Protein AF-A0A1A8J587-F1 (afdb_monomer_lite)

Sequence (90 aa):
YDPVTMSPNPDAAEEELPFSEGQIIKVYGDKDADGFYRGESGGRLGFVPCNMVSEIQVEDEETQQQLLQQGFLSTTASMDKIDPTQTVSG

Organism: No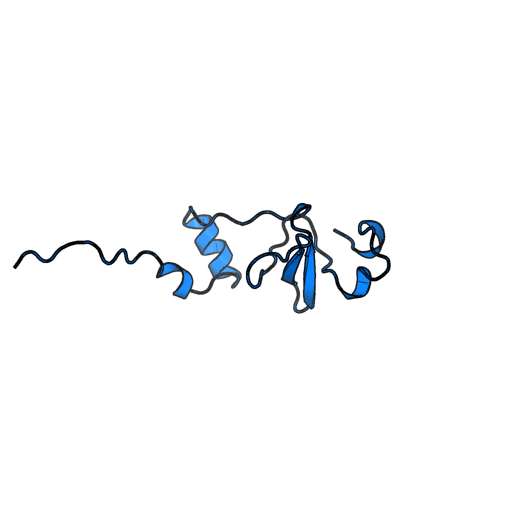thobranchius kuhntae (NCBI:txid321403)

Radius of gyration: 17.5 Å; chains: 1; bounding box: 45×39×43 Å

Structure (mmCIF, N/CA/C/O backbone):
data_AF-A0A1A8J587-F1
#
_entry.id   AF-A0A1A8J587-F1
#
loop_
_atom_site.group_PDB
_atom_site.id
_atom_site.type_symbol
_atom_site.label_atom_id
_atom_site.label_alt_id
_atom_site.label_comp_id
_atom_site.label_asym_id
_atom_site.label_entity_id
_atom_site.label_seq_id
_atom_site.pdbx_PDB_ins_code
_atom_site.Cartn_x
_atom_site.Cartn_y
_atom_site.Cartn_z
_atom_site.occupancy
_atom_site.B_iso_or_equiv
_atom_site.auth_seq_id
_atom_site.auth_comp_id
_atom_site.auth_asym_id
_atom_site.auth_atom_id
_atom_site.pdbx_PDB_model_num
ATOM 1 N N . TYR A 1 1 ? 6.276 4.737 -0.515 1.00 93.31 1 TYR A N 1
ATOM 2 C CA . TYR A 1 1 ? 6.775 3.716 -1.439 1.00 93.31 1 TYR A CA 1
ATOM 3 C C . TYR A 1 1 ? 6.544 4.173 -2.865 1.00 93.31 1 TYR A C 1
ATOM 5 O O . TYR A 1 1 ? 5.398 4.340 -3.277 1.00 93.31 1 TYR A O 1
ATOM 13 N N . ASP A 1 2 ? 7.634 4.427 -3.582 1.00 95.25 2 ASP A N 1
ATOM 14 C CA . ASP A 1 2 ? 7.621 4.714 -5.015 1.00 95.25 2 ASP A CA 1
ATOM 15 C C . ASP A 1 2 ? 8.245 3.521 -5.762 1.00 95.25 2 ASP A C 1
ATOM 17 O O . ASP A 1 2 ? 9.461 3.333 -5.666 1.00 95.25 2 ASP A O 1
ATOM 21 N N . PRO A 1 3 ? 7.453 2.711 -6.491 1.00 94.62 3 PRO A N 1
ATOM 22 C CA . PRO A 1 3 ? 7.957 1.525 -7.180 1.00 94.62 3 PRO A CA 1
ATOM 23 C C . PRO A 1 3 ? 9.075 1.823 -8.184 1.00 94.62 3 PRO A C 1
ATOM 25 O O . PRO A 1 3 ? 9.954 0.991 -8.371 1.00 94.62 3 PRO A O 1
ATOM 28 N N . VAL A 1 4 ? 9.088 3.015 -8.795 1.00 93.69 4 VAL A N 1
ATOM 29 C CA . VAL A 1 4 ? 10.078 3.381 -9.825 1.00 93.69 4 VAL A CA 1
ATOM 30 C C . VAL A 1 4 ? 11.479 3.523 -9.234 1.00 93.69 4 VAL A C 1
ATOM 32 O O . VAL A 1 4 ? 12.469 3.195 -9.883 1.00 93.69 4 VAL A O 1
ATOM 35 N N . THR A 1 5 ? 11.573 4.057 -8.017 1.00 94.25 5 THR A N 1
ATOM 36 C CA . THR A 1 5 ? 12.856 4.419 -7.398 1.00 94.25 5 THR A CA 1
ATOM 37 C C . THR A 1 5 ? 13.256 3.497 -6.254 1.00 94.25 5 THR A C 1
ATOM 39 O O . THR A 1 5 ? 14.436 3.438 -5.909 1.00 94.25 5 THR A O 1
ATOM 42 N N . MET A 1 6 ? 12.296 2.784 -5.659 1.00 93.75 6 MET A N 1
ATOM 43 C CA . MET A 1 6 ? 12.515 1.946 -4.479 1.00 93.75 6 MET A CA 1
ATOM 44 C C . MET A 1 6 ? 12.453 0.444 -4.774 1.00 93.75 6 MET A C 1
ATOM 46 O O . MET A 1 6 ? 12.994 -0.324 -3.976 1.00 93.75 6 MET A O 1
ATOM 50 N N . SER A 1 7 ? 11.818 0.012 -5.873 1.00 91.94 7 SER A N 1
ATOM 51 C CA . SER A 1 7 ? 11.777 -1.409 -6.236 1.00 91.94 7 SER A CA 1
ATOM 52 C C . SER A 1 7 ? 13.059 -1.825 -6.969 1.00 91.94 7 SER A C 1
ATOM 54 O O . SER A 1 7 ? 13.559 -1.077 -7.812 1.00 91.94 7 SER A O 1
ATOM 56 N N . PRO A 1 8 ? 13.610 -3.021 -6.692 1.00 88.44 8 PRO A N 1
ATOM 57 C CA . PRO A 1 8 ? 14.685 -3.593 -7.498 1.00 88.44 8 PRO A CA 1
ATOM 58 C C . PRO A 1 8 ? 14.193 -4.145 -8.849 1.00 88.44 8 PRO A C 1
ATOM 60 O O . PRO A 1 8 ? 15.025 -4.449 -9.705 1.00 88.44 8 PRO A O 1
ATOM 63 N N . ASN A 1 9 ? 12.877 -4.318 -9.037 1.00 87.19 9 ASN A N 1
ATOM 64 C CA . ASN A 1 9 ? 12.298 -4.861 -10.264 1.00 87.19 9 ASN A CA 1
ATOM 65 C C . ASN A 1 9 ? 12.055 -3.735 -11.298 1.00 87.19 9 ASN A C 1
ATOM 67 O O . ASN A 1 9 ? 11.333 -2.787 -10.985 1.00 87.19 9 ASN A O 1
ATOM 71 N N . PRO A 1 10 ? 12.614 -3.808 -12.524 1.00 87.19 10 PRO A N 1
ATOM 72 C CA . PRO A 1 10 ? 12.435 -2.770 -13.546 1.00 87.19 10 PRO A CA 1
ATOM 73 C C . PRO A 1 10 ? 10.978 -2.563 -13.992 1.00 87.19 10 PRO A C 1
ATOM 75 O O . PRO A 1 10 ? 10.623 -1.448 -14.370 1.00 87.19 10 PRO A O 1
ATOM 78 N N . ASP A 1 11 ? 10.134 -3.595 -13.912 1.00 90.25 11 ASP A N 1
ATOM 79 C CA . ASP A 1 11 ? 8.723 -3.538 -14.329 1.00 90.25 11 ASP A CA 1
ATOM 80 C C . ASP A 1 11 ? 7.766 -3.150 -13.176 1.00 90.25 11 ASP A C 1
ATOM 82 O O . ASP A 1 11 ? 6.547 -3.057 -13.343 1.00 90.25 11 ASP A O 1
ATOM 86 N N . ALA A 1 12 ? 8.310 -2.847 -11.990 1.00 91.81 12 ALA A N 1
ATOM 87 C CA . ALA A 1 12 ? 7.536 -2.563 -10.780 1.00 91.81 12 ALA A CA 1
ATOM 88 C C . ALA A 1 12 ? 6.571 -1.377 -10.909 1.00 91.81 12 ALA A C 1
ATOM 90 O O . ALA A 1 12 ? 5.531 -1.350 -10.258 1.00 91.81 12 ALA A O 1
ATOM 91 N N . ALA A 1 13 ? 6.890 -0.385 -11.740 1.00 91.69 13 ALA A N 1
ATOM 92 C CA . ALA A 1 13 ? 6.065 0.811 -11.913 1.00 91.69 13 ALA A CA 1
ATOM 93 C C . ALA A 1 13 ? 4.647 0.505 -12.437 1.00 91.69 13 ALA A C 1
ATOM 95 O O . ALA A 1 13 ? 3.686 1.226 -12.126 1.00 91.69 13 ALA A O 1
ATOM 96 N N . GLU A 1 14 ? 4.522 -0.549 -13.245 1.00 92.69 14 GLU A N 1
ATOM 97 C CA . GLU A 1 14 ? 3.250 -0.979 -13.819 1.00 92.69 14 GLU A CA 1
ATOM 98 C C . GLU A 1 14 ? 2.508 -1.925 -12.871 1.00 92.69 14 GLU A C 1
ATOM 100 O O . GLU A 1 14 ? 1.297 -1.771 -12.684 1.00 92.69 14 GLU A O 1
ATOM 105 N N . GLU A 1 15 ? 3.237 -2.847 -12.235 1.00 94.31 15 GLU A N 1
ATOM 106 C CA . GLU A 1 15 ? 2.656 -3.954 -11.471 1.00 94.31 15 GLU A CA 1
ATOM 107 C C . GLU A 1 15 ? 2.439 -3.660 -9.978 1.00 94.31 15 GLU A C 1
ATOM 109 O O . GLU A 1 15 ? 1.464 -4.137 -9.387 1.00 94.31 15 GLU A O 1
ATOM 114 N N . GLU A 1 16 ? 3.322 -2.885 -9.348 1.00 96.31 16 GLU A N 1
ATOM 115 C CA . GLU A 1 16 ? 3.269 -2.576 -7.920 1.00 96.31 16 GLU A CA 1
ATOM 116 C C . GLU A 1 16 ? 2.475 -1.293 -7.637 1.00 96.31 16 GLU A C 1
ATOM 118 O O . GLU A 1 16 ? 2.405 -0.355 -8.438 1.00 96.31 16 GLU A O 1
ATOM 123 N N . LEU A 1 17 ? 1.858 -1.236 -6.459 1.00 96.94 17 LEU A N 1
ATOM 124 C CA . LEU A 1 17 ? 1.105 -0.072 -6.018 1.00 96.94 17 LEU A CA 1
ATOM 125 C C . LEU A 1 17 ? 2.026 0.983 -5.398 1.00 96.94 17 LEU A C 1
ATOM 127 O O . LEU A 1 17 ? 2.730 0.679 -4.435 1.00 96.94 17 LEU A O 1
ATOM 131 N N . PRO A 1 18 ? 1.974 2.245 -5.860 1.00 95.88 18 PRO A N 1
ATOM 132 C CA . PRO A 1 18 ? 2.540 3.358 -5.113 1.00 95.88 18 PRO A CA 1
ATOM 133 C C . PRO A 1 18 ? 1.640 3.714 -3.923 1.00 95.88 18 PRO A C 1
ATOM 135 O O . PRO A 1 18 ? 0.413 3.738 -4.038 1.00 95.88 18 PRO A O 1
ATOM 138 N N . PHE A 1 19 ? 2.251 4.032 -2.784 1.00 96.38 19 PHE A N 1
ATOM 139 C CA . PHE A 1 19 ? 1.535 4.459 -1.578 1.00 96.38 19 PHE A CA 1
ATOM 140 C C . PHE A 1 19 ? 2.414 5.311 -0.663 1.00 96.38 19 PHE A C 1
ATOM 142 O O . PHE A 1 19 ? 3.642 5.258 -0.726 1.00 96.38 19 PHE A O 1
ATOM 149 N N . SER A 1 20 ? 1.787 6.083 0.215 1.00 96.00 20 SER A N 1
ATOM 150 C CA . SER A 1 20 ? 2.446 6.917 1.224 1.00 96.00 20 SER A CA 1
ATOM 151 C C . SER A 1 20 ? 2.403 6.274 2.610 1.00 96.00 20 SER A C 1
ATOM 153 O O . SER A 1 20 ? 1.583 5.398 2.879 1.00 96.00 20 SER A O 1
ATOM 155 N N . GLU A 1 21 ? 3.281 6.722 3.508 1.00 95.38 21 GLU A N 1
ATOM 156 C CA . GLU A 1 21 ? 3.207 6.340 4.921 1.00 95.38 21 GLU A CA 1
ATOM 157 C C . GLU A 1 21 ? 1.832 6.704 5.508 1.00 95.38 21 GLU A C 1
ATOM 159 O O . GLU A 1 21 ? 1.286 7.769 5.214 1.00 95.38 21 GLU A O 1
ATOM 164 N N . GLY A 1 22 ? 1.256 5.794 6.298 1.00 92.56 22 GLY A N 1
ATOM 165 C CA . GLY A 1 22 ? -0.070 5.957 6.902 1.00 92.56 22 GLY A CA 1
ATOM 166 C C . GLY A 1 22 ? -1.252 5.752 5.946 1.00 92.56 22 GLY A C 1
ATOM 167 O O . GLY A 1 22 ? -2.400 5.824 6.378 1.00 92.56 22 GLY A O 1
ATOM 168 N N . GLN A 1 23 ? -1.012 5.484 4.659 1.00 94.38 23 GLN A N 1
ATOM 169 C CA . GLN A 1 23 ? -2.081 5.186 3.710 1.00 94.38 23 GLN A CA 1
ATOM 170 C C . GLN A 1 23 ? -2.661 3.792 3.968 1.00 94.38 23 GLN A C 1
ATOM 172 O O . GLN A 1 23 ? -1.933 2.802 3.998 1.00 94.38 23 GLN A O 1
ATOM 177 N N . ILE A 1 24 ? -3.987 3.709 4.095 1.00 93.75 24 ILE A N 1
ATOM 178 C CA . ILE A 1 24 ? -4.683 2.427 4.212 1.00 93.75 24 ILE A CA 1
ATOM 179 C C . ILE A 1 24 ? -4.825 1.798 2.826 1.00 93.75 24 ILE A C 1
ATOM 181 O O . ILE A 1 24 ? -5.286 2.431 1.868 1.00 93.75 24 ILE A O 1
ATOM 185 N N . ILE A 1 25 ? -4.419 0.536 2.723 1.00 95.56 25 ILE A N 1
ATOM 186 C CA . ILE A 1 25 ? -4.479 -0.256 1.498 1.00 95.56 25 ILE A CA 1
ATOM 187 C C . ILE A 1 25 ? -5.383 -1.448 1.768 1.00 95.56 25 ILE A C 1
ATOM 189 O O . ILE A 1 25 ? -5.197 -2.173 2.744 1.00 95.56 25 ILE A O 1
ATOM 193 N N . LYS A 1 26 ? -6.365 -1.662 0.896 1.00 94.44 26 LYS A N 1
ATOM 194 C CA . LYS A 1 26 ? -7.235 -2.828 0.994 1.00 94.44 26 LYS A CA 1
ATOM 195 C C . LYS A 1 26 ? -6.517 -4.027 0.393 1.00 94.44 26 LYS A C 1
ATOM 197 O O . LYS A 1 26 ? -6.216 -4.012 -0.795 1.00 94.44 26 LYS A O 1
ATOM 202 N N . VAL A 1 27 ? -6.248 -5.043 1.203 1.00 95.50 27 VAL A N 1
ATOM 203 C CA . VAL A 1 27 ? -5.586 -6.280 0.770 1.00 95.50 27 VAL A CA 1
ATOM 204 C C . VAL A 1 27 ? -6.623 -7.355 0.443 1.00 95.50 27 VAL A C 1
ATOM 206 O O . VAL A 1 27 ? -7.649 -7.472 1.113 1.00 95.50 27 VAL A O 1
ATOM 209 N N . TYR A 1 28 ? -6.354 -8.133 -0.604 1.00 93.25 28 TYR A N 1
ATOM 210 C CA . TYR A 1 28 ? -7.174 -9.249 -1.056 1.00 93.25 28 TYR A CA 1
ATOM 211 C C . TYR A 1 28 ? -6.419 -10.567 -0.878 1.00 93.25 28 TYR A C 1
ATOM 213 O O . TYR A 1 28 ? -5.510 -10.871 -1.649 1.00 93.25 28 TYR A O 1
ATOM 221 N N . GLY A 1 29 ? -6.851 -11.361 0.103 1.00 92.06 29 GLY A N 1
ATOM 222 C CA . GLY A 1 29 ? -6.236 -12.649 0.427 1.00 92.06 29 GLY A CA 1
ATOM 223 C C . GLY A 1 29 ? -4.867 -12.516 1.094 1.00 92.06 29 GLY A C 1
ATOM 224 O O . GLY A 1 29 ? -4.456 -11.433 1.507 1.00 92.06 29 GLY A O 1
ATOM 225 N N . ASP A 1 30 ? -4.177 -13.644 1.208 1.00 95.06 30 ASP A N 1
ATOM 226 C CA . ASP A 1 30 ? -2.837 -13.718 1.783 1.00 95.06 30 ASP A CA 1
ATOM 227 C C . ASP A 1 30 ? -1.752 -13.261 0.799 1.00 95.06 30 ASP A C 1
ATOM 229 O O . ASP A 1 30 ? -1.978 -13.142 -0.410 1.00 95.06 30 ASP A O 1
ATOM 233 N N . LYS A 1 31 ? -0.542 -13.030 1.322 1.00 94.19 31 LYS A N 1
ATOM 234 C CA . LYS A 1 31 ? 0.635 -12.808 0.476 1.00 94.19 31 LYS A CA 1
ATOM 235 C C . LYS A 1 31 ? 1.006 -14.069 -0.299 1.00 94.19 31 LYS A C 1
ATOM 237 O O . LYS A 1 31 ? 0.836 -15.188 0.189 1.00 94.19 31 LYS A O 1
ATOM 242 N N . ASP A 1 32 ? 1.567 -13.873 -1.482 1.00 95.06 32 ASP A N 1
ATOM 243 C CA . ASP A 1 32 ? 2.137 -14.947 -2.288 1.00 95.06 32 ASP A CA 1
ATOM 244 C C . ASP A 1 32 ? 3.492 -15.451 -1.746 1.00 95.06 32 ASP A C 1
ATOM 246 O O . ASP A 1 32 ? 3.990 -15.013 -0.703 1.00 95.06 32 ASP A O 1
ATOM 250 N N . ALA A 1 33 ? 4.080 -16.421 -2.454 1.00 96.06 33 ALA A N 1
ATOM 251 C CA . ALA A 1 33 ? 5.355 -17.036 -2.085 1.00 96.06 33 ALA A CA 1
ATOM 252 C C . ALA A 1 33 ? 6.541 -16.054 -2.121 1.00 96.06 33 ALA A C 1
ATOM 254 O O . ALA A 1 33 ? 7.529 -16.278 -1.420 1.00 96.06 33 ALA A O 1
ATOM 255 N N . ASP A 1 34 ? 6.427 -14.975 -2.895 1.00 93.00 34 ASP A N 1
ATOM 256 C CA . ASP A 1 34 ? 7.444 -13.933 -3.039 1.00 93.00 34 ASP A CA 1
ATOM 257 C C . ASP A 1 34 ? 7.282 -12.815 -1.992 1.00 93.00 34 ASP A C 1
ATOM 259 O O . ASP A 1 34 ? 8.150 -11.953 -1.846 1.00 93.00 34 ASP A O 1
ATOM 263 N N . GLY A 1 35 ? 6.205 -12.857 -1.201 1.00 95.06 35 GLY A N 1
ATOM 264 C CA . GLY A 1 35 ? 5.949 -11.922 -0.112 1.00 95.06 35 GLY A CA 1
ATOM 265 C C . GLY A 1 35 ? 5.188 -10.667 -0.536 1.00 95.06 35 GLY A C 1
ATOM 266 O O . GLY A 1 35 ? 5.280 -9.642 0.145 1.00 95.06 35 GLY A O 1
ATOM 267 N N . PHE A 1 36 ? 4.422 -10.729 -1.624 1.00 96.50 36 PHE A N 1
ATOM 268 C CA . PHE A 1 36 ? 3.578 -9.629 -2.076 1.00 96.50 36 PHE A CA 1
ATOM 269 C C . PHE A 1 36 ? 2.105 -9.900 -1.797 1.00 96.50 36 PHE A C 1
ATOM 271 O O . PHE A 1 36 ? 1.599 -11.004 -1.981 1.00 96.50 36 PHE A O 1
ATOM 278 N N . TYR A 1 37 ? 1.392 -8.857 -1.386 1.00 97.50 37 TYR A N 1
ATOM 279 C CA . TYR A 1 37 ? -0.064 -8.860 -1.326 1.00 97.50 37 TYR A CA 1
ATOM 280 C C . TYR A 1 37 ? -0.656 -8.316 -2.625 1.00 97.50 37 TYR A C 1
ATOM 282 O O . TYR A 1 37 ? -0.087 -7.416 -3.248 1.00 97.50 37 TYR A O 1
ATOM 290 N N . ARG A 1 38 ? -1.857 -8.773 -2.989 1.00 97.56 38 ARG A N 1
ATOM 291 C CA . ARG A 1 38 ? -2.714 -8.050 -3.939 1.00 97.56 38 ARG A CA 1
ATOM 292 C C . ARG A 1 38 ? -3.476 -6.968 -3.186 1.00 97.56 38 ARG A C 1
ATOM 294 O O . ARG A 1 38 ? -4.303 -7.277 -2.334 1.00 97.56 38 ARG A O 1
ATOM 301 N N . GLY A 1 39 ? -3.190 -5.709 -3.496 1.00 96.94 39 GLY A N 1
ATOM 302 C CA . GLY A 1 39 ? -3.799 -4.556 -2.844 1.00 96.94 39 GLY A CA 1
ATOM 303 C C . GLY A 1 39 ? -4.614 -3.686 -3.794 1.00 96.94 39 GLY A C 1
ATOM 304 O O . GLY A 1 39 ? -4.455 -3.757 -5.014 1.00 96.94 39 GLY A O 1
ATOM 305 N N . GLU A 1 40 ? -5.446 -2.822 -3.219 1.00 95.94 40 GLU A N 1
ATOM 306 C CA . GLU A 1 40 ? -6.093 -1.699 -3.893 1.00 95.94 40 GLU A CA 1
ATOM 307 C C . GLU A 1 40 ? -5.977 -0.423 -3.066 1.00 95.94 40 GLU A C 1
ATOM 309 O O . GLU A 1 40 ? -6.216 -0.411 -1.853 1.00 95.94 40 GLU A O 1
ATOM 314 N N . SER A 1 41 ? -5.657 0.677 -3.742 1.00 93.00 41 SER A N 1
ATOM 315 C 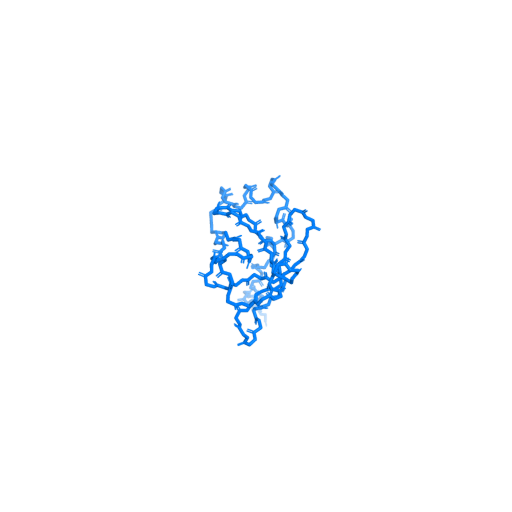CA . SER A 1 41 ? -5.777 2.012 -3.172 1.00 93.00 41 SER A CA 1
ATOM 316 C C . SER A 1 41 ? -6.037 3.048 -4.261 1.00 93.00 41 SER A C 1
ATOM 318 O O . SER A 1 41 ? -5.512 2.946 -5.369 1.00 93.00 41 SER A O 1
ATOM 320 N N . GLY A 1 42 ? -6.887 4.038 -3.971 1.00 88.62 42 GLY A N 1
ATOM 321 C CA . GLY A 1 42 ? -7.245 5.085 -4.937 1.00 88.62 42 GLY A CA 1
ATOM 322 C C . GLY A 1 42 ? -7.866 4.554 -6.238 1.00 88.62 42 GLY A C 1
ATOM 323 O O . GLY A 1 42 ? -7.687 5.165 -7.287 1.00 88.62 42 GLY A O 1
ATOM 324 N N . GLY A 1 43 ? -8.540 3.397 -6.190 1.00 90.25 43 GLY A N 1
ATOM 325 C CA . GLY A 1 43 ? -9.114 2.727 -7.363 1.00 90.25 43 GLY A CA 1
ATOM 326 C C . GLY A 1 43 ? -8.095 2.028 -8.273 1.00 90.25 43 GLY A C 1
ATOM 327 O O . GLY A 1 43 ? -8.469 1.548 -9.342 1.00 90.25 43 GLY A O 1
ATOM 328 N N . ARG A 1 44 ? -6.817 1.957 -7.877 1.00 94.38 44 ARG A N 1
ATOM 329 C CA . ARG A 1 44 ? -5.779 1.193 -8.578 1.00 94.38 44 ARG A CA 1
ATOM 330 C C . ARG A 1 44 ? -5.529 -0.120 -7.844 1.00 94.38 44 ARG A C 1
ATOM 332 O O . ARG A 1 44 ? -5.383 -0.122 -6.625 1.00 94.38 44 ARG A O 1
ATOM 339 N N . LEU A 1 45 ? -5.442 -1.210 -8.602 1.00 96.19 45 LEU A N 1
ATOM 340 C CA . LEU A 1 45 ? -5.026 -2.534 -8.134 1.00 96.19 45 LEU A CA 1
ATOM 341 C C . LEU A 1 45 ? -3.551 -2.770 -8.476 1.00 96.19 45 LEU A C 1
ATOM 343 O O . LEU A 1 45 ? -3.095 -2.343 -9.537 1.00 96.19 45 LEU A O 1
ATOM 347 N N . GLY A 1 46 ? -2.829 -3.486 -7.617 1.00 96.56 46 GLY A N 1
ATOM 348 C CA . GLY A 1 46 ? -1.446 -3.893 -7.877 1.00 96.56 46 GLY A CA 1
ATOM 349 C C . GLY A 1 46 ? -0.820 -4.642 -6.704 1.00 96.56 46 GLY A C 1
ATOM 350 O O . GLY A 1 46 ? -1.508 -5.001 -5.744 1.00 96.56 46 GLY A O 1
ATOM 351 N N . PHE A 1 47 ? 0.472 -4.927 -6.807 1.00 97.06 47 PHE A N 1
ATOM 352 C CA . PHE A 1 47 ? 1.219 -5.643 -5.775 1.00 97.06 47 PHE A CA 1
ATOM 353 C C . PHE A 1 47 ? 1.705 -4.716 -4.662 1.00 97.06 47 PHE A C 1
ATOM 355 O O . PHE A 1 47 ? 2.071 -3.568 -4.905 1.00 97.06 47 PHE A O 1
ATOM 362 N N . VAL A 1 48 ? 1.719 -5.222 -3.432 1.00 97.44 48 VAL A N 1
ATOM 363 C CA . VAL A 1 48 ? 2.160 -4.489 -2.242 1.00 97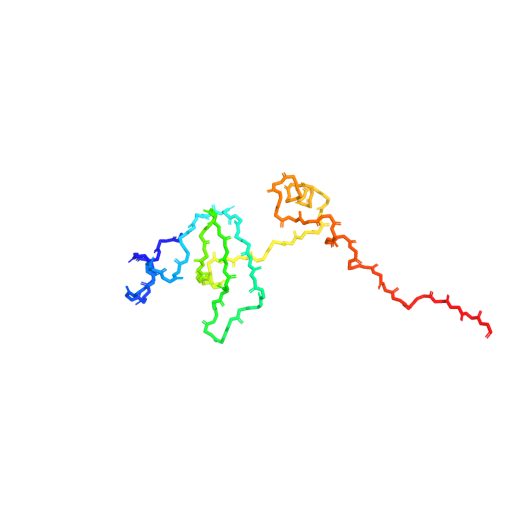.44 48 VAL A CA 1
ATOM 364 C C . VAL A 1 48 ? 3.231 -5.315 -1.530 1.00 97.44 48 VAL A C 1
ATOM 366 O O . VAL A 1 48 ? 2.923 -6.420 -1.075 1.00 97.44 48 VAL A O 1
ATOM 369 N N . PRO A 1 49 ? 4.474 -4.820 -1.405 1.00 96.25 49 PRO A N 1
ATOM 370 C CA . PRO A 1 49 ? 5.533 -5.555 -0.723 1.00 96.25 49 PRO A CA 1
ATOM 371 C C . PRO A 1 49 ? 5.242 -5.644 0.779 1.00 96.25 49 PRO A C 1
ATOM 373 O O . PRO A 1 49 ? 5.087 -4.615 1.445 1.00 96.25 49 PRO A O 1
ATOM 376 N N . CYS A 1 50 ? 5.225 -6.857 1.348 1.00 95.69 50 CYS A N 1
ATOM 377 C CA . CYS A 1 50 ? 4.861 -7.047 2.758 1.00 95.69 50 CYS A CA 1
ATOM 378 C C . CYS A 1 50 ? 5.808 -6.341 3.737 1.00 95.69 50 CYS A C 1
ATOM 380 O O . CYS A 1 50 ? 5.414 -6.020 4.849 1.00 95.69 50 CYS A O 1
ATOM 382 N N . ASN A 1 51 ? 7.050 -6.075 3.325 1.00 95.19 51 ASN A N 1
ATOM 383 C CA . ASN A 1 51 ? 8.061 -5.427 4.163 1.00 95.19 51 ASN A CA 1
ATOM 384 C C . ASN A 1 51 ? 7.805 -3.927 4.388 1.00 95.19 51 ASN A C 1
ATOM 386 O O . ASN A 1 51 ? 8.470 -3.321 5.223 1.00 95.19 51 ASN A O 1
ATOM 390 N N . MET A 1 52 ? 6.885 -3.323 3.631 1.00 94.75 52 MET A N 1
ATOM 391 C CA . MET A 1 52 ? 6.581 -1.887 3.684 1.00 94.75 52 MET A CA 1
ATOM 392 C C . MET A 1 52 ? 5.219 -1.589 4.320 1.00 94.75 52 MET A C 1
ATOM 394 O O . MET A 1 52 ? 4.812 -0.430 4.371 1.00 94.75 52 MET A O 1
ATOM 398 N N . VAL A 1 53 ? 4.500 -2.620 4.769 1.00 95.44 53 VAL A N 1
ATOM 399 C CA . VAL A 1 53 ? 3.151 -2.501 5.328 1.00 95.44 53 VAL A CA 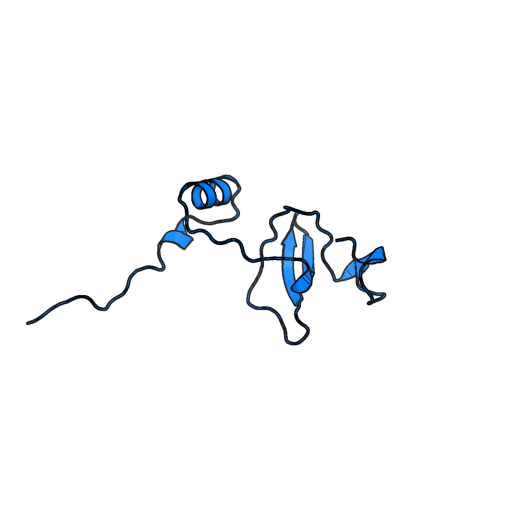1
ATOM 400 C C . VAL A 1 53 ? 3.020 -3.312 6.611 1.00 95.44 53 VAL A C 1
ATOM 402 O O . VAL A 1 53 ? 3.767 -4.255 6.853 1.00 95.44 53 VAL A O 1
ATOM 405 N N . SER A 1 54 ? 2.040 -2.941 7.428 1.00 94.62 54 SER A N 1
ATOM 406 C CA . SER A 1 54 ? 1.620 -3.696 8.604 1.00 94.62 54 SER A CA 1
ATOM 407 C C . SER A 1 54 ? 0.112 -3.879 8.554 1.00 94.62 54 SER A C 1
ATOM 409 O O . SER A 1 54 ? -0.606 -3.013 8.051 1.00 94.62 54 SER A O 1
ATOM 411 N N . GLU A 1 55 ? -0.368 -4.991 9.100 1.00 91.50 55 GLU A N 1
ATOM 412 C CA . GLU A 1 55 ? -1.794 -5.185 9.338 1.00 91.50 55 GLU A CA 1
ATOM 413 C C . GLU A 1 55 ? -2.292 -4.187 10.388 1.00 91.50 55 GLU A C 1
ATOM 415 O O . GLU A 1 55 ? -1.562 -3.817 11.315 1.00 91.50 55 GLU A O 1
ATOM 420 N N . ILE A 1 56 ? -3.539 -3.748 10.229 1.00 90.12 56 ILE A N 1
ATOM 421 C CA . ILE A 1 56 ? -4.204 -2.860 11.180 1.00 90.12 56 ILE A CA 1
ATOM 422 C C . ILE A 1 56 ? -4.976 -3.740 12.151 1.00 90.12 56 ILE A C 1
ATOM 424 O O . ILE A 1 56 ? -5.900 -4.448 11.750 1.00 90.12 56 ILE A O 1
ATOM 428 N N . GLN A 1 57 ? -4.609 -3.682 13.426 1.00 86.69 57 GLN 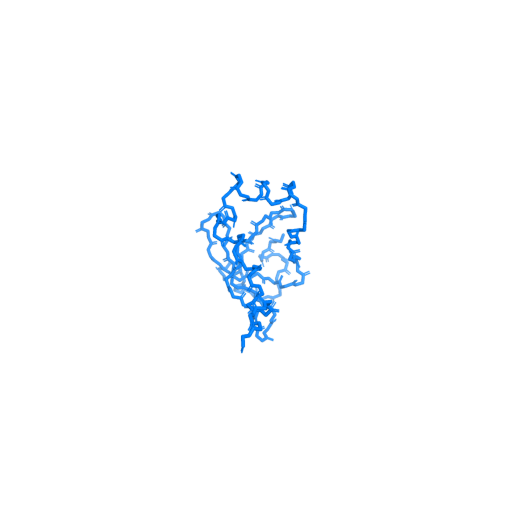A N 1
ATOM 429 C CA . GLN A 1 57 ? -5.359 -4.362 14.473 1.00 86.69 57 GLN A CA 1
ATOM 430 C C . GLN A 1 57 ? -6.601 -3.535 14.807 1.00 86.69 57 GLN A C 1
ATOM 432 O O . GLN A 1 57 ? -6.510 -2.346 15.102 1.00 86.69 57 GLN A O 1
ATOM 437 N N . VAL A 1 58 ? -7.774 -4.158 14.714 1.00 84.56 58 VAL A N 1
ATOM 438 C CA . VAL A 1 58 ? -9.066 -3.522 15.010 1.00 84.56 58 VAL A CA 1
ATOM 439 C C . VAL A 1 58 ? -9.535 -4.007 16.380 1.00 84.56 58 VAL A C 1
ATOM 441 O O . VAL A 1 58 ? -10.531 -4.716 16.499 1.00 84.56 58 VAL A O 1
ATOM 444 N N . GLU A 1 59 ? -8.744 -3.704 17.406 1.00 83.62 59 GLU A N 1
ATOM 445 C CA . GLU A 1 59 ? -9.014 -4.130 18.784 1.00 83.62 59 GLU A CA 1
ATOM 446 C C . GLU A 1 59 ? -9.912 -3.126 19.517 1.00 83.62 59 GLU A C 1
ATOM 448 O O . GLU A 1 59 ? -10.791 -3.524 20.283 1.00 83.62 59 GLU A O 1
ATOM 453 N N . ASP A 1 60 ? -9.738 -1.833 19.231 1.00 87.88 60 ASP A N 1
ATOM 454 C CA . ASP A 1 60 ? -10.466 -0.745 19.876 1.00 87.88 60 ASP A CA 1
ATOM 455 C C . ASP A 1 60 ? -11.653 -0.252 19.032 1.00 87.88 60 ASP A C 1
ATOM 457 O O . ASP A 1 60 ? -11.593 -0.161 17.799 1.00 87.88 60 ASP A O 1
ATOM 461 N N . GLU A 1 61 ? -12.732 0.158 19.709 1.00 87.00 61 GLU A N 1
ATOM 462 C CA . GLU A 1 61 ? -13.928 0.709 19.057 1.00 87.00 61 GLU A CA 1
ATOM 463 C C . GLU A 1 61 ? -13.625 1.976 18.243 1.00 87.00 61 GLU A C 1
ATOM 465 O O . GLU A 1 61 ? -14.266 2.209 17.221 1.00 87.00 61 GLU A O 1
ATOM 470 N N . GLU A 1 62 ? -12.642 2.785 18.652 1.00 89.31 62 GLU A N 1
ATOM 471 C CA . GLU A 1 62 ? -12.262 3.999 17.922 1.00 89.31 62 GLU A CA 1
ATOM 472 C C . GLU A 1 62 ? -11.703 3.662 16.532 1.00 89.31 62 GLU A C 1
ATOM 474 O O . GLU A 1 62 ? -12.185 4.186 15.524 1.00 89.31 62 GLU A O 1
ATOM 479 N N . THR A 1 63 ? -10.735 2.746 16.461 1.00 87.88 63 THR A N 1
ATOM 480 C CA . THR A 1 63 ? -10.137 2.295 15.198 1.00 87.88 63 THR A CA 1
ATOM 481 C C . THR A 1 63 ? -11.182 1.627 14.312 1.00 87.88 63 THR A C 1
ATOM 483 O O . THR A 1 63 ? -11.254 1.912 13.115 1.00 87.88 63 THR A O 1
ATOM 486 N N . GLN A 1 64 ? -12.051 0.796 14.896 1.00 88.88 64 GLN A N 1
ATOM 487 C CA . GLN A 1 64 ? -13.158 0.180 14.169 1.00 88.88 64 GLN A CA 1
ATOM 488 C C . GLN A 1 64 ? -14.087 1.233 13.556 1.00 88.88 64 GLN A C 1
ATOM 490 O O . GLN A 1 64 ? -14.389 1.165 12.363 1.00 88.88 64 GLN A O 1
ATOM 495 N N . GLN A 1 65 ? -14.525 2.214 14.350 1.00 89.31 65 GLN A N 1
ATOM 496 C CA . GLN A 1 65 ? -15.425 3.270 13.892 1.00 89.31 65 GLN A CA 1
ATOM 497 C C . GLN A 1 65 ? -14.783 4.133 12.808 1.00 89.31 65 GLN A C 1
ATOM 499 O O . GLN A 1 65 ? -15.444 4.437 11.817 1.00 89.31 65 GLN A O 1
ATOM 504 N N . GLN A 1 66 ? -13.502 4.485 12.942 1.00 89.38 66 GLN A N 1
ATOM 505 C CA . GLN A 1 66 ? -12.783 5.245 11.918 1.00 89.38 66 GLN A CA 1
ATOM 506 C C . GLN A 1 66 ? -12.741 4.488 10.585 1.00 89.38 66 GLN A C 1
ATOM 508 O O . GLN A 1 66 ? -13.094 5.049 9.546 1.00 89.38 66 GLN A O 1
ATOM 513 N N . LEU A 1 67 ? -12.383 3.203 10.606 1.00 89.94 67 LEU A N 1
ATOM 514 C CA . LEU A 1 67 ? -12.310 2.390 9.392 1.00 89.94 67 LEU A CA 1
ATOM 515 C C . LEU A 1 67 ? -13.695 2.124 8.776 1.00 89.94 67 LEU A C 1
ATOM 517 O O . LEU A 1 67 ? -13.813 2.096 7.549 1.00 89.94 67 LEU A O 1
ATOM 521 N N . LEU A 1 68 ? -14.749 1.977 9.590 1.00 89.62 68 LEU A N 1
ATOM 522 C CA . LEU A 1 68 ? -16.139 1.919 9.115 1.00 89.62 68 LEU A CA 1
ATOM 523 C C . LEU A 1 68 ? -16.551 3.236 8.448 1.00 89.62 68 LEU A C 1
ATOM 525 O O . LEU A 1 68 ? -17.111 3.231 7.353 1.00 89.62 68 LEU A O 1
ATOM 529 N N . GLN A 1 69 ? -16.264 4.370 9.092 1.00 88.25 69 GLN A N 1
ATOM 530 C CA . GLN A 1 69 ? -16.645 5.698 8.611 1.00 88.25 69 GLN A CA 1
ATOM 531 C C . GLN A 1 69 ? -15.958 6.042 7.285 1.00 88.25 69 GLN A C 1
ATOM 533 O O . GLN A 1 69 ? -16.550 6.721 6.446 1.00 88.25 69 GLN A O 1
ATOM 538 N N . GLN A 1 70 ? -14.732 5.550 7.093 1.00 86.50 70 GLN A N 1
ATOM 539 C CA . GLN A 1 70 ? -13.976 5.665 5.846 1.00 86.50 70 GLN A CA 1
ATOM 540 C C . GLN A 1 70 ? -14.329 4.590 4.805 1.00 86.50 70 GLN A C 1
ATOM 542 O O . GLN A 1 70 ? -13.850 4.659 3.676 1.00 86.50 70 GLN A O 1
ATOM 547 N N . GLY A 1 71 ? -15.180 3.618 5.151 1.00 87.38 71 GLY A N 1
ATOM 548 C CA . GLY A 1 71 ? -15.634 2.565 4.241 1.00 87.38 71 GLY A CA 1
ATOM 549 C C . GLY A 1 71 ? -14.606 1.464 3.967 1.00 87.38 71 GLY A C 1
ATOM 550 O O . GLY A 1 71 ? -14.784 0.693 3.025 1.00 87.38 71 GLY A O 1
ATOM 551 N N . PHE A 1 72 ? -13.543 1.365 4.773 1.00 86.75 72 PHE A N 1
ATOM 552 C CA . PHE A 1 72 ? -12.564 0.275 4.688 1.00 86.75 72 PHE A CA 1
ATOM 553 C C . PHE A 1 72 ? -13.080 -1.021 5.313 1.00 86.75 72 PHE A C 1
ATOM 555 O O . PHE A 1 72 ? -12.720 -2.108 4.865 1.00 86.75 72 PHE A O 1
ATOM 562 N N . LEU A 1 73 ? -13.950 -0.909 6.316 1.00 84.94 73 LEU A N 1
ATOM 563 C CA . LEU A 1 73 ? -14.650 -2.035 6.919 1.00 84.94 73 LEU A CA 1
ATOM 564 C C . LEU A 1 73 ? -16.128 -2.007 6.535 1.00 84.94 73 LEU A C 1
ATOM 566 O O . LEU A 1 73 ? -16.756 -0.951 6.471 1.00 84.94 73 LEU A O 1
ATOM 570 N N . SER A 1 74 ? -16.694 -3.192 6.318 1.00 76.94 74 SER A N 1
ATOM 571 C CA . SER A 1 74 ? -18.139 -3.366 6.183 1.00 76.94 74 SER A CA 1
ATOM 572 C C . SER A 1 74 ? -18.732 -3.782 7.528 1.00 76.94 74 SER A C 1
ATOM 574 O O . SER A 1 74 ? -18.083 -4.489 8.297 1.00 76.94 74 SER A O 1
ATOM 576 N N . THR A 1 75 ? -19.979 -3.401 7.807 1.00 65.94 75 THR A N 1
ATOM 577 C CA . THR A 1 75 ? -20.700 -3.758 9.046 1.00 65.94 75 THR A CA 1
ATOM 578 C C . THR A 1 75 ? -20.849 -5.270 9.263 1.00 65.94 75 THR A C 1
ATOM 580 O O . THR A 1 75 ? -21.175 -5.699 10.366 1.00 65.94 75 THR A O 1
ATOM 583 N N . THR A 1 76 ? -20.578 -6.096 8.248 1.00 56.06 76 THR A N 1
ATOM 584 C CA . THR A 1 76 ? -20.539 -7.563 8.356 1.00 56.06 76 THR A CA 1
ATOM 585 C C . THR A 1 76 ? -19.266 -8.100 9.016 1.00 56.06 76 THR A C 1
ATOM 587 O O . THR A 1 76 ? -19.265 -9.245 9.454 1.00 56.06 76 THR A O 1
ATOM 590 N N . ALA A 1 77 ? -18.197 -7.303 9.128 1.00 54.44 77 ALA A N 1
ATOM 591 C CA . ALA A 1 77 ? -16.944 -7.720 9.768 1.00 54.44 77 ALA A CA 1
ATOM 592 C C . ALA A 1 77 ? -17.086 -7.946 11.289 1.00 54.44 77 ALA A C 1
ATOM 594 O O . ALA A 1 77 ? -16.234 -8.577 11.902 1.00 54.44 77 ALA A O 1
ATOM 595 N N . SER A 1 78 ? -18.180 -7.480 11.902 1.00 48.34 78 SER A N 1
ATOM 596 C CA . SER A 1 78 ? -18.460 -7.654 13.333 1.00 48.34 78 SER A CA 1
ATOM 597 C C . SER A 1 78 ? -19.045 -9.029 13.704 1.00 48.34 78 SER A C 1
ATOM 599 O O . SER A 1 78 ? -19.298 -9.267 14.883 1.00 48.34 78 SER A O 1
ATOM 601 N N . MET A 1 79 ? -19.302 -9.928 12.741 1.00 46.69 79 MET A N 1
ATOM 602 C CA . MET A 1 79 ? -19.991 -11.208 12.995 1.00 46.69 79 MET A CA 1
ATOM 603 C C . MET A 1 79 ? -19.081 -12.436 13.166 1.00 46.69 79 MET A C 1
ATOM 605 O O . MET A 1 79 ? -19.591 -13.492 13.534 1.00 46.69 79 MET A O 1
ATOM 609 N N . ASP A 1 80 ? -17.759 -12.325 13.024 1.00 50.19 80 ASP A N 1
ATOM 610 C CA . ASP A 1 80 ? -16.828 -13.430 13.322 1.00 50.19 80 ASP A CA 1
ATOM 611 C C . ASP A 1 80 ? -16.411 -13.441 14.804 1.00 50.19 80 ASP A C 1
ATOM 613 O O . ASP A 1 80 ? -15.246 -13.348 15.183 1.00 50.19 80 ASP A O 1
ATOM 617 N N . LYS A 1 81 ? -17.409 -13.541 15.686 1.00 47.03 81 LYS A N 1
ATOM 618 C CA . LYS A 1 81 ? -17.216 -14.036 17.056 1.00 47.03 81 LYS A CA 1
ATOM 619 C C . LYS A 1 81 ? -18.467 -14.752 17.557 1.00 47.03 81 LYS A C 1
ATOM 621 O O . LYS A 1 81 ? -18.966 -14.485 18.645 1.00 47.03 81 LYS A O 1
ATOM 626 N N . ILE A 1 82 ? -18.993 -15.663 16.744 1.00 51.94 82 ILE A N 1
ATOM 627 C CA . ILE A 1 82 ? -19.921 -16.690 17.220 1.00 51.94 82 ILE A CA 1
ATOM 628 C C . ILE A 1 82 ? -19.093 -17.956 17.420 1.00 51.94 82 ILE A C 1
ATOM 630 O O . ILE A 1 82 ? -18.893 -18.734 16.495 1.00 51.94 82 ILE A O 1
ATOM 634 N N . ASP A 1 83 ? -18.563 -18.128 18.628 1.00 47.72 83 ASP A N 1
ATOM 635 C CA . ASP A 1 83 ? -18.106 -19.432 19.104 1.00 47.72 83 ASP A CA 1
ATOM 636 C C . ASP A 1 83 ? -19.360 -20.319 19.256 1.00 47.72 83 ASP A C 1
ATOM 638 O O . ASP A 1 83 ? -20.219 -19.990 20.080 1.00 47.72 83 ASP A O 1
ATOM 642 N N . PRO A 1 84 ? -19.556 -21.397 18.468 1.00 48.75 84 PRO A N 1
ATOM 643 C CA . PRO A 1 84 ? -20.747 -22.228 18.599 1.00 48.75 84 PRO A CA 1
ATOM 644 C C . PRO A 1 84 ? -20.641 -23.247 19.744 1.00 48.75 84 PRO A C 1
ATOM 646 O O . PRO A 1 84 ? -21.469 -24.153 19.829 1.00 48.75 84 PRO A O 1
ATOM 649 N N . THR A 1 85 ? -19.669 -23.130 20.652 1.00 48.31 85 THR A N 1
ATOM 650 C CA . THR A 1 85 ? -19.480 -24.081 21.752 1.00 48.31 85 THR A CA 1
ATOM 651 C C . THR A 1 85 ? -19.814 -23.492 23.118 1.00 48.31 85 THR A C 1
ATOM 653 O O . THR A 1 85 ? -19.039 -23.580 24.065 1.00 48.31 85 THR A O 1
ATOM 656 N N . GLN A 1 86 ? -21.044 -22.993 23.274 1.00 49.97 86 GLN A N 1
ATOM 657 C CA . GLN A 1 86 ? -21.697 -22.975 24.585 1.00 49.97 86 GLN A CA 1
ATOM 658 C C . GLN A 1 86 ? -23.122 -23.543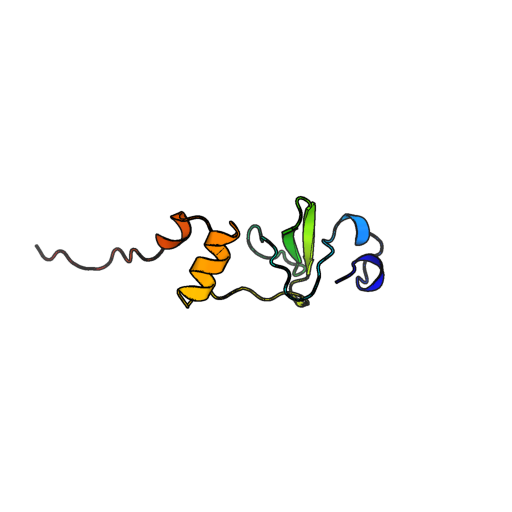 24.532 1.00 49.97 86 GLN A C 1
ATOM 660 O O . GLN A 1 86 ? -24.069 -22.892 24.113 1.00 49.97 86 GLN A O 1
ATOM 665 N N . THR A 1 87 ? -23.220 -24.754 25.088 1.00 46.44 87 THR A N 1
ATOM 666 C CA . THR A 1 87 ? -24.324 -25.256 25.921 1.00 46.44 87 THR A CA 1
ATOM 667 C C . THR A 1 87 ? -25.669 -25.547 25.251 1.00 46.44 87 THR A C 1
ATOM 669 O O . THR A 1 87 ? -26.497 -24.666 25.071 1.00 46.44 87 THR A O 1
ATOM 672 N N . VAL A 1 88 ? -25.978 -26.840 25.121 1.00 45.22 88 VAL A N 1
ATOM 673 C CA . VAL A 1 88 ? -27.232 -27.384 25.667 1.00 45.22 88 VAL A CA 1
ATOM 674 C C . VAL A 1 88 ? -26.968 -28.786 26.207 1.00 45.22 88 VAL A C 1
ATOM 676 O O . VAL A 1 88 ? -26.813 -29.747 25.459 1.00 45.22 88 VAL A O 1
ATOM 679 N N . SER A 1 89 ? -26.897 -28.875 27.534 1.00 52.28 89 SER A N 1
ATOM 680 C CA . SER A 1 89 ? -27.183 -30.105 28.263 1.00 52.28 89 SER A CA 1
ATOM 681 C C . SER A 1 89 ? -28.666 -30.429 28.085 1.00 52.28 89 SER A C 1
ATOM 683 O O . SER A 1 89 ? -29.513 -29.574 28.355 1.00 52.28 89 SER A O 1
ATOM 685 N N . GLY A 1 90 ? -28.962 -31.653 27.660 1.00 46.56 90 GLY A N 1
ATOM 686 C CA . GLY A 1 90 ? -30.292 -32.255 27.640 1.00 46.56 90 GLY A CA 1
ATOM 687 C C . GLY A 1 90 ? -30.157 -33.755 27.790 1.00 46.56 90 GLY A C 1
ATOM 688 O O . GLY A 1 90 ? -29.462 -34.342 26.933 1.00 46.56 90 GLY A O 1
#

Foldseek 3Di:
DQQCPPPPDNCCNPAPDDDDPPDDWQFDDDADPVQWTFTDDPNDTHTDHNVRDDDDDPPDPVSVVVCVVVVVDDPVVVPPPDPVPDDDDD

InterPro domains:
  IPR001452 SH3 domain [PF07653] (14-56)
  IPR001452 SH3 domain [PS50002] (1-58)
  IPR001452 SH3 domain [SM00326] (1-57)
  IPR036028 SH3-like domain superfamily [SSF50044] (6-66)
  IPR040325 RIMS-binding protein 1/2/3 [PTHR14234] (1-87)

pLDDT: mean 84.88, std 16.6, range [45.22, 97.56]

Secondary structure (DSSP, 8-state):
--HHHH-SSTTHHHHBPP--TT---EEES---TTSEEEEEETTEEEEEEGGG--PPP--SHHHHHHHHHTTSS-GGGGG-----------